Protein AF-A0A4Q0PND9-F1 (afdb_monomer_lite)

Organism: NCBI:txid988

Sequence (86 aa):
MKELQTRRFNEQ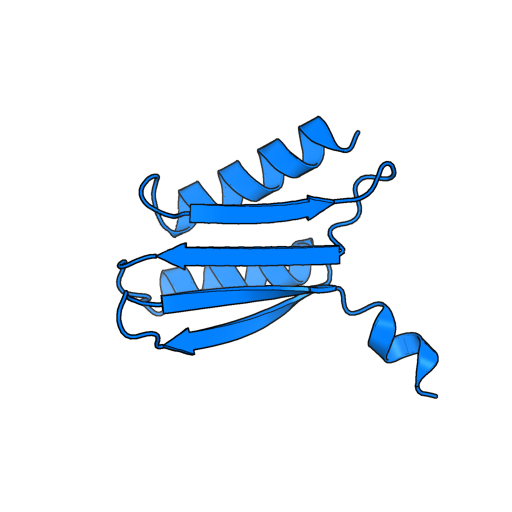IKEILGDECKIKPIIDETGILHSAKVNTEETLDGTKLNALMGTADAWNCELELDRSGAGIRIQFENNVNAVMAN

Structure (mmCIF, N/CA/C/O backbone):
data_AF-A0A4Q0PND9-F1
#
_entry.id   AF-A0A4Q0PND9-F1
#
loop_
_atom_site.group_PDB
_atom_site.id
_atom_site.type_symbol
_atom_site.label_atom_id
_atom_site.label_alt_id
_atom_site.label_comp_id
_atom_site.label_asym_id
_atom_site.label_entity_id
_atom_site.label_seq_id
_atom_site.pdbx_PDB_ins_code
_atom_site.Cartn_x
_atom_site.Cartn_y
_atom_site.Cartn_z
_atom_site.occupancy
_atom_site.B_iso_or_equiv
_atom_site.auth_seq_id
_atom_site.auth_comp_id
_atom_site.auth_asym_id
_atom_site.auth_atom_id
_atom_site.pdbx_PDB_model_num
ATOM 1 N N . MET A 1 1 ? 16.142 5.283 -8.028 1.00 86.38 1 MET A N 1
ATOM 2 C CA . MET A 1 1 ? 14.759 4.948 -8.445 1.00 86.38 1 MET A CA 1
ATOM 3 C C . MET A 1 1 ? 13.989 4.313 -7.293 1.00 86.38 1 MET A C 1
ATOM 5 O O . MET A 1 1 ? 12.967 4.866 -6.907 1.00 86.38 1 MET A O 1
ATOM 9 N N . LYS A 1 2 ? 14.534 3.259 -6.672 1.00 92.44 2 LYS A N 1
ATOM 10 C CA . LYS A 1 2 ? 14.032 2.634 -5.437 1.00 92.44 2 LYS A CA 1
ATOM 11 C C . LYS A 1 2 ? 13.595 3.601 -4.331 1.00 92.44 2 LYS A C 1
ATOM 13 O O . LYS A 1 2 ? 12.434 3.579 -3.957 1.00 92.44 2 LYS A O 1
ATOM 18 N N . GLU A 1 3 ? 14.471 4.490 -3.853 1.00 94.44 3 GLU A N 1
ATOM 19 C CA . GLU A 1 3 ? 14.138 5.419 -2.751 1.00 94.44 3 GLU A CA 1
ATOM 20 C C . GLU A 1 3 ? 12.926 6.312 -3.054 1.00 94.44 3 GLU A C 1
ATOM 22 O O . GLU A 1 3 ? 12.069 6.515 -2.196 1.00 94.44 3 GLU A O 1
ATOM 27 N N . LEU A 1 4 ? 12.825 6.803 -4.294 1.00 96.25 4 LEU A N 1
ATOM 28 C CA . LEU A 1 4 ? 11.691 7.609 -4.743 1.00 96.25 4 LEU A CA 1
ATOM 29 C C . LEU A 1 4 ? 10.392 6.795 -4.728 1.00 96.25 4 LEU A C 1
ATOM 31 O O . LEU A 1 4 ? 9.370 7.302 -4.275 1.00 96.25 4 LEU A O 1
ATOM 35 N N . GLN A 1 5 ? 10.430 5.548 -5.203 1.00 95.44 5 GLN A N 1
ATOM 36 C CA . GLN A 1 5 ? 9.259 4.670 -5.215 1.00 95.44 5 GLN A CA 1
ATOM 37 C C . GLN A 1 5 ? 8.855 4.236 -3.805 1.00 95.44 5 GLN A C 1
ATOM 39 O O . GLN A 1 5 ? 7.673 4.266 -3.479 1.00 95.44 5 GLN A O 1
ATOM 44 N N . THR A 1 6 ? 9.823 3.956 -2.930 1.00 95.94 6 THR A N 1
ATOM 45 C CA . THR A 1 6 ? 9.573 3.701 -1.505 1.00 95.94 6 THR A CA 1
ATOM 46 C C . THR A 1 6 ? 8.869 4.882 -0.856 1.00 95.94 6 THR A C 1
ATOM 48 O O . THR A 1 6 ? 7.898 4.694 -0.126 1.00 95.94 6 THR A O 1
ATOM 51 N N . ARG A 1 7 ? 9.328 6.109 -1.136 1.00 96.81 7 ARG A N 1
ATOM 52 C CA . ARG A 1 7 ? 8.694 7.313 -0.598 1.00 96.81 7 ARG A CA 1
ATOM 53 C C . ARG A 1 7 ? 7.263 7.468 -1.109 1.00 96.81 7 ARG A C 1
ATOM 55 O O . ARG A 1 7 ? 6.368 7.643 -0.295 1.00 96.81 7 ARG A O 1
ATOM 62 N N . ARG A 1 8 ? 7.051 7.328 -2.422 1.00 96.75 8 ARG A N 1
ATOM 63 C CA . ARG A 1 8 ? 5.725 7.423 -3.053 1.00 96.75 8 ARG A CA 1
ATOM 64 C C . ARG A 1 8 ? 4.738 6.403 -2.496 1.00 96.75 8 ARG A C 1
ATOM 66 O O . ARG A 1 8 ? 3.630 6.780 -2.140 1.00 96.75 8 ARG A O 1
ATOM 73 N N . PHE A 1 9 ? 5.148 5.140 -2.381 1.00 97.00 9 PHE A N 1
ATOM 74 C CA . PHE A 1 9 ? 4.306 4.096 -1.802 1.00 97.00 9 PHE A CA 1
ATOM 75 C C . PHE A 1 9 ? 3.928 4.433 -0.354 1.00 97.00 9 PHE A C 1
ATOM 77 O O . PHE A 1 9 ? 2.759 4.380 0.019 1.00 97.00 9 PHE A O 1
ATOM 84 N N . ASN A 1 10 ? 4.907 4.840 0.461 1.00 97.31 10 ASN A N 1
ATOM 85 C CA . ASN A 1 10 ? 4.653 5.196 1.854 1.00 97.31 10 ASN A CA 1
ATOM 86 C C . ASN A 1 10 ? 3.710 6.401 1.986 1.00 97.31 10 ASN A C 1
ATOM 88 O O . ASN A 1 10 ? 2.834 6.380 2.845 1.00 97.31 10 ASN A O 1
ATOM 92 N N . GLU A 1 11 ? 3.889 7.436 1.160 1.00 97.44 11 GLU A N 1
ATOM 93 C CA . GLU A 1 11 ? 3.021 8.621 1.120 1.00 97.44 11 GLU A CA 1
ATOM 94 C C . GLU A 1 11 ? 1.576 8.225 0.776 1.00 97.44 11 GLU A C 1
ATOM 96 O O . GLU A 1 11 ? 0.671 8.566 1.529 1.00 97.44 11 GLU A O 1
ATOM 101 N N . GLN A 1 12 ? 1.361 7.404 -0.257 1.00 97.12 12 GLN A N 1
ATOM 102 C CA . GLN A 1 12 ? 0.023 6.925 -0.637 1.00 97.12 12 GLN A CA 1
ATOM 103 C C . GLN A 1 12 ? -0.674 6.148 0.486 1.00 97.12 12 GLN A C 1
ATOM 105 O O . GLN A 1 12 ? -1.838 6.394 0.792 1.00 97.12 12 GLN A O 1
ATOM 110 N N . ILE A 1 13 ? 0.031 5.223 1.144 1.00 97.44 13 ILE A N 1
ATOM 111 C CA . ILE A 1 13 ? -0.554 4.456 2.253 1.00 97.44 13 ILE A CA 1
ATOM 112 C C . ILE A 1 13 ? -0.896 5.368 3.437 1.00 97.44 13 ILE A C 1
ATOM 114 O O . ILE A 1 13 ? -1.943 5.194 4.060 1.00 97.44 13 ILE A O 1
ATOM 118 N N . LYS A 1 14 ? -0.049 6.359 3.733 1.00 96.88 14 LYS A N 1
ATOM 119 C CA . LYS A 1 14 ? -0.295 7.341 4.798 1.00 96.88 14 LYS A CA 1
ATOM 120 C C . LYS A 1 14 ? -1.449 8.284 4.485 1.00 96.88 14 LYS A C 1
ATOM 122 O O . LYS A 1 14 ? -2.181 8.648 5.395 1.00 96.88 14 LYS A O 1
ATOM 127 N N . GLU A 1 15 ? -1.660 8.649 3.226 1.00 96.81 15 GLU A N 1
ATOM 128 C CA . GLU A 1 15 ? -2.837 9.426 2.819 1.00 96.81 15 GLU A CA 1
ATOM 129 C C . GLU A 1 15 ? -4.146 8.666 3.093 1.00 96.81 15 GLU A C 1
ATOM 131 O O . GLU A 1 15 ? -5.163 9.281 3.407 1.00 96.81 15 GLU A O 1
ATOM 136 N N . ILE A 1 16 ? -4.116 7.330 3.034 1.00 96.56 16 ILE A N 1
ATOM 137 C CA . ILE A 1 16 ? -5.288 6.476 3.275 1.00 96.56 16 ILE A CA 1
ATOM 138 C C . ILE A 1 16 ? -5.473 6.160 4.767 1.00 96.56 16 ILE A C 1
ATOM 140 O O . ILE A 1 16 ? -6.592 6.183 5.284 1.00 96.56 16 ILE A O 1
ATOM 144 N N . LEU A 1 17 ? -4.383 5.808 5.455 1.00 95.50 17 LEU A N 1
ATOM 145 C CA . LEU A 1 17 ? -4.402 5.244 6.811 1.00 95.50 17 LE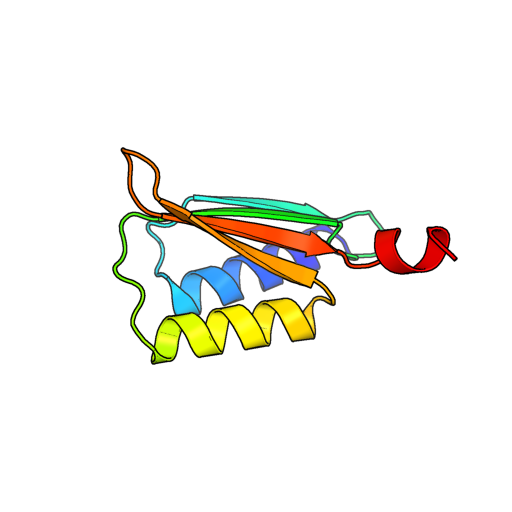U A CA 1
ATOM 146 C C . LEU A 1 17 ? -3.870 6.192 7.890 1.00 95.50 17 LEU A C 1
ATOM 148 O O . LEU A 1 17 ? -3.850 5.820 9.057 1.00 95.50 17 LEU A O 1
ATOM 152 N N . GLY A 1 18 ? -3.421 7.390 7.529 1.00 93.06 18 GLY A N 1
ATOM 153 C CA . GLY A 1 18 ? -2.760 8.313 8.444 1.00 93.06 18 GLY A CA 1
ATOM 154 C C . GLY A 1 18 ? -1.310 7.933 8.765 1.00 93.06 18 GLY A C 1
ATOM 155 O O . GLY A 1 18 ? -0.778 6.899 8.350 1.00 93.06 18 GLY A O 1
ATOM 156 N N . ASP A 1 19 ? -0.649 8.800 9.531 1.00 91.94 19 ASP A N 1
ATOM 157 C CA . ASP A 1 19 ? 0.780 8.685 9.841 1.00 91.94 19 ASP A CA 1
ATOM 158 C C . ASP A 1 19 ? 1.130 7.603 10.872 1.00 91.94 19 ASP A C 1
ATOM 160 O O . ASP A 1 19 ? 2.294 7.210 10.969 1.00 91.94 19 ASP A O 1
ATOM 164 N N . GLU A 1 20 ? 0.147 7.104 11.625 1.00 87.50 20 GLU A N 1
ATOM 165 C CA . GLU A 1 20 ? 0.360 6.152 12.726 1.00 87.50 20 GLU A CA 1
ATOM 166 C C . GLU A 1 20 ? 0.583 4.703 12.250 1.00 87.50 20 GLU A C 1
ATOM 168 O O . GLU A 1 20 ? 0.921 3.816 13.041 1.00 87.50 20 GLU A O 1
ATOM 173 N N . CYS A 1 21 ? 0.462 4.444 10.944 1.00 91.25 21 CYS A N 1
ATOM 174 C CA . CYS A 1 21 ? 0.684 3.121 10.376 1.00 91.25 21 CYS A CA 1
ATOM 175 C C . CYS A 1 21 ? 2.179 2.769 10.234 1.00 91.25 21 CYS A C 1
ATOM 177 O O . CYS A 1 21 ? 3.043 3.588 9.912 1.00 91.25 21 CYS A O 1
ATOM 179 N N . LYS A 1 22 ? 2.505 1.488 10.441 1.00 93.62 22 LYS A N 1
ATOM 180 C CA . LYS A 1 22 ? 3.867 0.954 10.285 1.00 93.62 22 LYS A CA 1
ATOM 181 C C . LYS A 1 22 ? 3.998 0.260 8.936 1.00 93.62 22 LYS A C 1
ATOM 183 O O . LYS A 1 22 ? 3.501 -0.855 8.784 1.00 93.62 22 LYS A O 1
ATOM 188 N N . ILE A 1 23 ? 4.704 0.894 8.001 1.00 96.06 23 ILE A N 1
ATOM 189 C CA . ILE A 1 23 ? 4.864 0.436 6.612 1.00 96.06 23 ILE A CA 1
ATOM 190 C C . ILE A 1 23 ? 6.259 -0.167 6.407 1.00 96.06 23 ILE A C 1
ATOM 192 O O . ILE A 1 23 ? 7.269 0.436 6.771 1.00 96.06 23 ILE A O 1
ATOM 196 N N . LYS A 1 24 ? 6.324 -1.364 5.818 1.00 95.75 24 LYS A N 1
ATOM 197 C CA . LYS A 1 24 ? 7.572 -2.053 5.452 1.00 95.75 24 LYS A CA 1
ATOM 198 C C . LYS A 1 24 ? 7.494 -2.559 4.005 1.00 95.75 24 LYS A C 1
ATOM 200 O O . LYS A 1 24 ? 7.073 -3.701 3.810 1.00 95.75 24 LYS A O 1
ATOM 205 N N . PRO A 1 25 ? 7.856 -1.738 3.003 1.00 96.00 25 PRO A N 1
ATOM 206 C CA . PRO A 1 25 ? 7.862 -2.146 1.604 1.00 96.00 25 PRO A CA 1
ATOM 207 C C . PRO A 1 25 ? 9.201 -2.788 1.207 1.00 96.00 25 PRO A C 1
ATOM 209 O O . PRO A 1 25 ? 10.266 -2.401 1.692 1.00 96.00 25 PRO A O 1
ATOM 212 N N . ILE A 1 26 ? 9.149 -3.745 0.286 1.00 96.19 26 ILE A N 1
ATOM 213 C CA . ILE A 1 26 ? 10.299 -4.363 -0.376 1.00 96.19 26 ILE A CA 1
ATOM 214 C C . ILE A 1 26 ? 10.229 -3.969 -1.850 1.00 96.19 26 ILE A C 1
ATOM 216 O O . ILE A 1 26 ? 9.466 -4.549 -2.620 1.00 96.19 26 ILE A O 1
ATOM 220 N N . ILE A 1 27 ? 11.015 -2.961 -2.223 1.00 94.56 27 ILE A N 1
ATOM 221 C CA . ILE A 1 27 ? 11.119 -2.445 -3.592 1.00 94.56 27 ILE A CA 1
ATOM 222 C C . ILE A 1 27 ? 12.532 -2.714 -4.106 1.00 94.56 27 ILE A C 1
ATOM 224 O O . ILE A 1 27 ? 13.512 -2.479 -3.389 1.00 94.56 27 ILE A O 1
ATOM 228 N N . ASP A 1 28 ? 12.641 -3.224 -5.330 1.00 93.12 28 ASP A N 1
ATOM 229 C CA . ASP A 1 28 ? 13.936 -3.480 -5.960 1.00 93.12 28 ASP A CA 1
ATOM 230 C C . ASP A 1 28 ? 14.557 -2.217 -6.586 1.00 93.12 28 ASP A C 1
ATOM 232 O O . ASP A 1 28 ? 14.006 -1.116 -6.545 1.00 93.12 28 ASP A O 1
ATOM 236 N N . GLU A 1 29 ? 15.751 -2.359 -7.160 1.00 94.12 29 GLU A N 1
ATOM 237 C CA . GLU A 1 29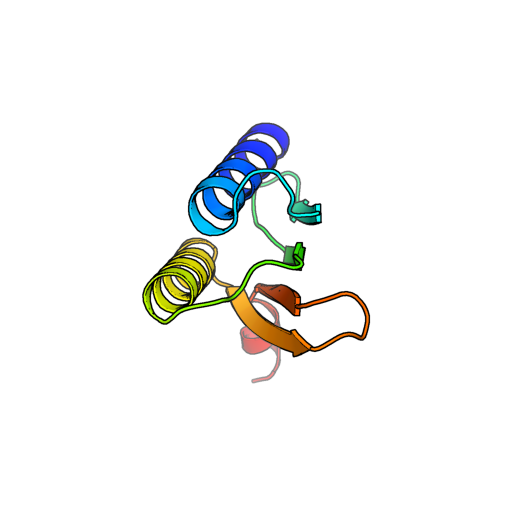 ? 16.480 -1.235 -7.759 1.00 94.12 29 GLU A CA 1
ATOM 238 C C . GLU A 1 29 ? 15.780 -0.642 -8.996 1.00 94.12 29 GLU A C 1
ATOM 240 O O . GLU A 1 29 ? 15.975 0.538 -9.306 1.00 94.12 29 GLU A O 1
ATOM 245 N N . THR A 1 30 ? 14.915 -1.420 -9.656 1.00 92.56 30 THR A N 1
ATOM 246 C CA . THR A 1 30 ? 14.107 -0.985 -10.806 1.00 92.56 30 THR A CA 1
ATOM 247 C C . THR A 1 30 ? 12.857 -0.209 -10.386 1.00 92.56 30 THR A C 1
ATOM 249 O O . THR A 1 30 ? 12.229 0.449 -11.213 1.00 92.56 30 THR A O 1
ATOM 252 N N . GLY A 1 31 ? 12.527 -0.210 -9.091 1.00 90.94 31 GLY A N 1
ATOM 253 C CA . GLY A 1 31 ? 11.363 0.482 -8.547 1.00 90.94 31 GLY A CA 1
ATOM 254 C C . GLY A 1 31 ? 10.094 -0.367 -8.508 1.00 90.94 31 GLY A C 1
ATOM 255 O O . GLY A 1 31 ? 9.035 0.181 -8.209 1.00 90.94 31 GLY A O 1
ATOM 256 N N . ILE A 1 32 ? 10.193 -1.672 -8.779 1.00 92.44 32 ILE A N 1
ATOM 257 C CA . ILE A 1 32 ? 9.073 -2.609 -8.668 1.00 92.44 32 ILE A CA 1
ATOM 258 C C . ILE A 1 32 ? 8.877 -2.981 -7.197 1.00 92.44 32 ILE A C 1
ATOM 260 O O . ILE A 1 32 ? 9.825 -3.365 -6.504 1.00 92.44 32 ILE A O 1
ATOM 264 N N . LEU A 1 33 ? 7.636 -2.869 -6.720 1.00 94.56 33 LEU A N 1
ATOM 265 C CA . LEU A 1 33 ? 7.228 -3.356 -5.405 1.00 94.56 33 LEU A CA 1
ATOM 266 C C . LEU A 1 33 ? 7.049 -4.870 -5.461 1.00 94.56 33 LEU A C 1
ATOM 268 O O . LEU A 1 33 ? 6.278 -5.349 -6.276 1.00 94.56 33 LEU A O 1
ATOM 272 N N . HIS A 1 34 ? 7.748 -5.619 -4.610 1.00 93.88 34 HIS A N 1
ATOM 273 C CA . HIS A 1 34 ? 7.604 -7.078 -4.491 1.00 93.88 34 HIS A CA 1
ATOM 274 C C . HIS A 1 34 ? 6.606 -7.454 -3.406 1.00 93.88 34 HIS A C 1
ATOM 276 O O . HIS A 1 34 ? 5.788 -8.350 -3.581 1.00 93.88 34 HIS A O 1
ATOM 282 N N . SER A 1 35 ? 6.678 -6.764 -2.270 1.00 96.38 35 SER A N 1
ATOM 283 C CA . SER A 1 35 ? 5.688 -6.884 -1.207 1.00 96.38 35 SER A CA 1
ATOM 284 C C . SER A 1 35 ? 5.708 -5.669 -0.292 1.00 96.38 35 SER A C 1
ATOM 286 O O . SER A 1 35 ? 6.720 -4.971 -0.192 1.00 96.38 35 SER A O 1
ATOM 288 N N . ALA A 1 36 ? 4.617 -5.426 0.425 1.00 97.00 36 ALA A N 1
ATOM 289 C CA . ALA A 1 36 ? 4.597 -4.491 1.539 1.00 97.00 36 ALA A CA 1
ATOM 290 C C . ALA A 1 36 ? 3.742 -5.016 2.683 1.00 97.00 36 ALA A C 1
ATOM 292 O O . ALA A 1 36 ? 2.674 -5.578 2.469 1.00 97.00 36 ALA A O 1
ATOM 293 N N . LYS A 1 37 ? 4.201 -4.783 3.915 1.00 96.06 37 LYS A N 1
ATOM 294 C CA . LYS A 1 37 ? 3.417 -5.046 5.126 1.00 96.06 37 LYS A CA 1
ATOM 295 C C . LYS A 1 37 ? 3.087 -3.734 5.810 1.00 96.06 37 LYS A C 1
ATOM 297 O O . LYS A 1 37 ? 3.997 -2.978 6.156 1.00 96.06 37 LYS A O 1
ATOM 302 N N . VAL A 1 38 ? 1.804 -3.503 6.040 1.00 96.12 38 VAL A N 1
ATOM 303 C CA . VAL A 1 38 ? 1.287 -2.360 6.788 1.00 96.12 38 VAL A CA 1
ATOM 304 C C . VAL A 1 38 ? 0.583 -2.888 8.027 1.00 96.12 38 VAL A C 1
ATOM 306 O O . VAL A 1 38 ? -0.251 -3.782 7.935 1.00 96.12 38 VAL A O 1
ATOM 309 N N . ASN A 1 39 ? 0.936 -2.363 9.196 1.00 94.88 39 ASN A N 1
ATOM 310 C CA . ASN A 1 39 ? 0.180 -2.618 10.421 1.00 94.88 39 ASN A CA 1
ATOM 311 C C . ASN A 1 39 ? -0.436 -1.301 10.878 1.00 94.88 39 ASN A C 1
ATOM 313 O O . ASN A 1 39 ? 0.269 -0.290 10.939 1.00 94.88 39 ASN A O 1
ATOM 317 N N . THR A 1 40 ? -1.727 -1.325 11.178 1.00 93.50 40 THR A N 1
ATOM 318 C CA . THR A 1 40 ? -2.477 -0.158 11.637 1.00 93.50 40 THR A CA 1
ATOM 319 C C . THR A 1 40 ? -3.517 -0.568 12.672 1.00 93.50 40 THR A C 1
ATOM 321 O O . THR A 1 40 ? -4.048 -1.674 12.617 1.00 93.50 40 THR A O 1
ATOM 324 N N . GLU A 1 41 ? -3.816 0.322 13.609 1.00 92.75 41 GLU A N 1
ATOM 325 C CA . GLU A 1 41 ? -4.941 0.175 14.544 1.00 92.75 41 GLU A CA 1
ATOM 326 C C . GLU A 1 41 ? -6.203 0.883 14.022 1.00 92.75 41 GLU A C 1
ATOM 328 O O . GLU A 1 41 ? -7.281 0.762 14.603 1.00 92.75 41 GLU A O 1
ATOM 333 N N . GLU A 1 42 ? -6.086 1.572 12.884 1.00 87.94 42 GLU A N 1
ATOM 334 C CA . GLU A 1 42 ? -7.175 2.302 12.252 1.00 87.94 42 GLU A CA 1
ATOM 335 C C . GLU A 1 42 ? -8.334 1.399 11.837 1.00 87.94 42 GLU A C 1
ATOM 337 O O . GLU A 1 42 ? -8.160 0.296 11.313 1.00 87.94 42 GLU A O 1
ATOM 342 N N . THR A 1 43 ? -9.548 1.931 11.965 1.00 89.38 43 THR A N 1
ATOM 343 C CA . THR A 1 43 ? -10.727 1.295 11.377 1.00 89.38 43 THR A CA 1
ATOM 344 C C . THR A 1 43 ? -10.714 1.479 9.860 1.00 89.38 43 THR A C 1
ATOM 346 O O . THR A 1 43 ? -10.551 2.597 9.360 1.00 89.38 43 THR A O 1
ATOM 349 N N . LEU A 1 44 ? -10.915 0.377 9.134 1.00 92.00 44 LEU A N 1
ATOM 350 C CA . LEU A 1 44 ? -11.078 0.370 7.683 1.00 92.00 44 LEU A CA 1
ATOM 351 C C . LEU A 1 44 ? -12.561 0.459 7.328 1.00 92.00 44 LEU A C 1
ATOM 353 O O . LEU A 1 44 ? -13.303 -0.515 7.460 1.00 92.00 44 LEU A O 1
ATOM 357 N N . ASP A 1 45 ? -12.985 1.640 6.889 1.00 93.81 45 ASP A N 1
ATOM 358 C CA . ASP A 1 45 ? -14.286 1.829 6.256 1.00 93.81 45 ASP A CA 1
ATOM 359 C C . ASP A 1 45 ? -14.227 1.493 4.754 1.00 93.81 45 ASP A C 1
ATOM 361 O O . ASP A 1 45 ? -13.166 1.199 4.194 1.00 93.81 45 ASP A O 1
ATOM 365 N N . GLY A 1 46 ? -15.381 1.532 4.083 1.00 95.69 46 GLY A N 1
ATOM 366 C CA . GLY A 1 46 ? -15.461 1.234 2.651 1.00 95.69 46 GLY A CA 1
ATOM 367 C C . GLY A 1 46 ? -14.609 2.165 1.780 1.00 95.69 46 GLY A C 1
ATOM 368 O O . GLY A 1 46 ? -14.076 1.727 0.764 1.00 95.69 46 GLY A O 1
ATOM 369 N N . THR A 1 47 ? -14.422 3.424 2.183 1.00 96.75 47 THR A N 1
ATOM 370 C CA . THR A 1 47 ? -13.606 4.395 1.441 1.00 96.75 47 THR A CA 1
ATOM 371 C C . THR A 1 47 ? -12.129 4.024 1.512 1.00 96.75 47 THR A C 1
ATOM 373 O O . THR A 1 47 ? -11.465 3.954 0.478 1.00 96.75 47 THR A O 1
ATOM 376 N N . LYS A 1 48 ? -11.624 3.720 2.714 1.00 95.88 48 LYS A N 1
ATOM 377 C CA . LYS A 1 48 ? -10.241 3.277 2.924 1.00 95.88 48 LYS A CA 1
ATOM 378 C C . LYS A 1 48 ? -9.972 1.948 2.222 1.00 95.88 48 LYS A C 1
ATOM 380 O O . LYS A 1 48 ? -8.941 1.813 1.572 1.00 95.88 48 LYS A O 1
ATOM 385 N N . LEU A 1 49 ? -10.902 0.992 2.294 1.00 96.12 49 LEU A N 1
ATOM 386 C CA . LEU A 1 49 ? -10.778 -0.289 1.587 1.00 96.12 49 LEU A CA 1
ATOM 387 C C . LEU A 1 49 ? -10.679 -0.093 0.070 1.00 96.12 49 LEU A C 1
ATOM 389 O O . LEU A 1 49 ? -9.752 -0.613 -0.546 1.00 96.12 49 LEU A O 1
ATOM 393 N N . ASN A 1 50 ? -11.562 0.717 -0.518 1.00 97.44 50 ASN A N 1
ATOM 394 C CA . ASN A 1 50 ? -11.516 1.020 -1.950 1.00 97.44 50 ASN A CA 1
ATOM 395 C C . ASN A 1 50 ? -10.198 1.704 -2.355 1.00 97.44 50 ASN A C 1
ATOM 397 O O . ASN A 1 50 ? -9.629 1.382 -3.396 1.00 97.44 50 ASN A O 1
ATOM 401 N N . ALA A 1 51 ? -9.682 2.619 -1.531 1.00 97.44 51 ALA A N 1
ATOM 402 C CA . ALA A 1 51 ? -8.410 3.290 -1.793 1.00 97.44 51 ALA A CA 1
ATOM 403 C C . ALA A 1 51 ? -7.200 2.337 -1.697 1.00 97.44 51 ALA A C 1
ATOM 405 O O . ALA A 1 51 ? -6.274 2.423 -2.509 1.00 97.44 51 ALA A O 1
ATOM 406 N N . LEU A 1 52 ? -7.211 1.401 -0.740 1.00 97.19 52 LEU A N 1
ATOM 407 C CA . LEU A 1 52 ? -6.186 0.358 -0.627 1.00 97.19 52 LEU A CA 1
ATOM 408 C C . LEU A 1 52 ? -6.202 -0.573 -1.842 1.00 97.19 52 LEU A C 1
ATOM 410 O O . LEU A 1 52 ? -5.137 -0.870 -2.378 1.00 97.19 52 LEU A O 1
ATOM 414 N N . MET A 1 53 ? -7.386 -0.982 -2.308 1.00 96.62 53 MET A N 1
ATOM 415 C CA . MET A 1 53 ? -7.529 -1.780 -3.532 1.00 96.62 53 MET A CA 1
ATOM 416 C C . MET A 1 53 ? -6.986 -1.031 -4.754 1.00 96.62 53 MET A C 1
ATOM 418 O O . MET A 1 53 ? -6.174 -1.580 -5.489 1.00 96.62 53 MET A O 1
ATOM 422 N N . GLY A 1 54 ? -7.324 0.253 -4.910 1.00 97.12 54 GLY A N 1
ATOM 423 C CA . GLY A 1 54 ? -6.781 1.078 -5.995 1.00 97.12 54 GLY A CA 1
ATOM 424 C C . GLY A 1 54 ? -5.257 1.237 -5.935 1.00 97.12 54 GLY A C 1
ATOM 425 O O . GLY A 1 54 ? -4.592 1.288 -6.968 1.00 97.12 54 GLY A O 1
ATOM 426 N N . THR A 1 55 ? -4.682 1.269 -4.729 1.00 96.81 55 THR A N 1
ATOM 427 C CA . THR A 1 55 ? -3.224 1.260 -4.545 1.00 96.81 55 THR A CA 1
ATOM 428 C C . THR A 1 55 ? -2.634 -0.092 -4.942 1.00 96.81 55 THR A C 1
ATOM 430 O O . THR A 1 55 ? -1.622 -0.126 -5.634 1.00 96.81 55 THR A O 1
ATOM 433 N N . ALA A 1 56 ? -3.261 -1.206 -4.559 1.00 95.88 56 ALA A N 1
ATOM 434 C CA . ALA A 1 56 ? -2.811 -2.540 -4.948 1.00 95.88 56 ALA A CA 1
ATOM 435 C C . ALA A 1 56 ? -2.785 -2.697 -6.479 1.00 95.88 56 ALA A C 1
ATOM 437 O O . ALA A 1 56 ? -1.751 -3.079 -7.028 1.00 95.88 56 ALA A O 1
ATOM 438 N N . ASP A 1 57 ? -3.843 -2.262 -7.168 1.00 94.75 57 ASP A N 1
ATOM 439 C CA . ASP A 1 57 ? -3.919 -2.257 -8.634 1.00 94.75 57 ASP A CA 1
ATOM 440 C C . ASP A 1 57 ? -2.813 -1.396 -9.267 1.00 94.75 57 ASP A C 1
ATOM 442 O O . ASP A 1 57 ? -2.123 -1.834 -10.190 1.00 94.75 57 ASP A O 1
ATOM 446 N N . ALA A 1 58 ? -2.588 -0.183 -8.747 1.00 94.62 58 ALA A N 1
ATOM 447 C CA . ALA A 1 58 ? -1.565 0.733 -9.261 1.00 94.62 58 ALA A CA 1
ATOM 448 C C . ALA A 1 58 ? -0.136 0.173 -9.144 1.00 94.62 58 ALA A C 1
ATOM 450 O O . ALA A 1 58 ? 0.730 0.505 -9.957 1.00 94.62 58 ALA A O 1
ATOM 451 N N . TRP A 1 59 ? 0.104 -0.677 -8.145 1.00 94.38 59 TRP A N 1
ATOM 452 C CA . TRP A 1 59 ? 1.387 -1.333 -7.900 1.00 94.38 59 TRP A CA 1
ATOM 453 C C . TRP A 1 59 ? 1.431 -2.789 -8.388 1.00 94.38 59 TRP A C 1
ATOM 455 O O . TRP A 1 59 ? 2.411 -3.482 -8.113 1.00 94.38 59 TRP A O 1
ATOM 465 N N . ASN A 1 60 ? 0.413 -3.248 -9.128 1.00 93.50 60 ASN A N 1
ATOM 466 C CA . ASN A 1 60 ? 0.290 -4.621 -9.630 1.00 93.50 60 ASN A CA 1
ATOM 467 C C . ASN A 1 60 ? 0.443 -5.685 -8.522 1.00 93.50 60 ASN A C 1
ATOM 469 O O . ASN A 1 60 ? 1.166 -6.675 -8.664 1.00 93.50 60 ASN A O 1
ATOM 473 N N . CYS A 1 61 ? -0.207 -5.446 -7.388 1.00 93.94 61 CYS A N 1
ATOM 474 C CA . CYS A 1 61 ? -0.173 -6.309 -6.218 1.00 93.94 61 CYS A CA 1
ATOM 475 C C . CYS A 1 61 ? -1.557 -6.882 -5.908 1.00 93.94 61 CYS A C 1
ATOM 477 O O . CYS A 1 61 ? -2.577 -6.239 -6.133 1.00 93.94 61 CYS A O 1
ATOM 479 N N . GLU A 1 62 ? -1.580 -8.067 -5.316 1.00 94.94 62 GLU A N 1
ATOM 480 C CA . GLU A 1 62 ? -2.732 -8.584 -4.591 1.00 94.94 62 GLU A CA 1
ATOM 481 C C . GLU A 1 62 ? -2.777 -7.972 -3.190 1.00 94.94 62 GLU A C 1
ATOM 483 O O . GLU A 1 62 ? -1.737 -7.655 -2.603 1.00 94.94 62 GLU A O 1
ATOM 488 N N . LEU A 1 63 ? -3.990 -7.786 -2.668 1.00 95.56 63 LEU A N 1
ATOM 489 C CA . LEU A 1 63 ? -4.241 -7.198 -1.358 1.00 95.56 63 LEU A CA 1
ATOM 490 C C . LEU A 1 63 ? -4.836 -8.247 -0.419 1.00 95.56 63 LEU A C 1
ATOM 492 O O . LEU A 1 63 ? -5.958 -8.707 -0.626 1.00 95.56 63 LEU A O 1
ATOM 496 N N . GLU A 1 64 ? -4.121 -8.560 0.654 1.00 95.56 64 GLU A N 1
ATOM 497 C CA . GLU A 1 64 ? -4.594 -9.425 1.733 1.00 95.56 64 GLU A CA 1
ATOM 498 C C . GLU A 1 64 ? -4.777 -8.613 3.021 1.00 95.56 64 GLU A C 1
ATOM 500 O O . GLU A 1 64 ? -3.966 -7.744 3.358 1.00 95.56 64 GLU A O 1
ATOM 505 N N . LEU A 1 65 ? -5.859 -8.891 3.753 1.00 94.25 65 LEU A N 1
ATOM 506 C CA . LEU A 1 65 ? -6.147 -8.271 5.041 1.00 94.25 65 LEU A CA 1
ATOM 507 C C . LEU A 1 65 ? -6.366 -9.345 6.100 1.00 94.25 65 LEU A C 1
ATOM 509 O O . LEU A 1 65 ? -7.228 -10.207 5.949 1.00 94.25 65 LEU A O 1
ATOM 513 N N . ASP A 1 66 ? -5.644 -9.220 7.208 1.00 92.81 66 ASP A N 1
ATOM 514 C CA . ASP A 1 66 ? -5.768 -10.100 8.364 1.00 92.81 66 ASP A CA 1
ATOM 515 C C . ASP A 1 66 ? -5.919 -9.282 9.654 1.00 92.81 66 ASP A C 1
ATOM 517 O O . ASP A 1 66 ? -5.348 -8.196 9.815 1.00 92.81 66 ASP A O 1
ATOM 521 N N . ARG A 1 67 ? -6.701 -9.801 10.602 1.00 87.44 67 ARG A N 1
ATOM 522 C CA . ARG A 1 67 ? -6.829 -9.214 11.936 1.00 87.44 67 ARG A CA 1
ATOM 523 C C . ARG A 1 67 ? -5.819 -9.859 12.869 1.00 87.44 67 ARG A C 1
ATOM 525 O O . ARG A 1 67 ? -5.851 -11.053 13.131 1.00 87.44 67 ARG A O 1
ATOM 532 N N . SER A 1 68 ? -4.976 -9.027 13.460 1.00 77.50 68 SER A N 1
ATOM 533 C CA . SER A 1 68 ? -4.060 -9.425 14.523 1.00 77.50 68 SER A CA 1
ATOM 534 C C . SER A 1 68 ? -4.530 -8.873 15.871 1.00 77.50 68 SER A C 1
ATOM 536 O O . SER A 1 68 ? -5.321 -7.933 15.934 1.00 77.50 68 SER A O 1
ATOM 538 N N . GLY A 1 69 ? -4.006 -9.405 16.977 1.00 77.94 69 GLY A N 1
ATOM 539 C CA . GLY A 1 69 ? -4.300 -8.866 18.314 1.00 77.94 69 GLY A CA 1
ATOM 540 C C . GLY A 1 69 ? -3.881 -7.399 18.520 1.00 77.94 69 GLY A C 1
ATOM 541 O O . GLY A 1 69 ? -4.310 -6.790 19.490 1.00 77.94 69 GLY A O 1
ATOM 542 N N . ALA A 1 70 ? -3.072 -6.833 17.615 1.00 77.56 70 ALA A N 1
ATOM 543 C CA . ALA A 1 70 ? -2.581 -5.454 17.650 1.00 77.56 70 ALA A CA 1
ATOM 544 C C . ALA A 1 70 ? -3.214 -4.556 16.563 1.00 77.56 70 ALA A C 1
ATOM 546 O O . ALA A 1 70 ? -2.623 -3.552 16.186 1.00 77.56 70 ALA A O 1
ATOM 547 N N . GLY A 1 71 ? -4.366 -4.947 16.005 1.00 90.25 71 GLY A N 1
ATOM 548 C CA . GLY A 1 71 ? -5.045 -4.214 14.932 1.00 90.25 71 GLY A CA 1
ATOM 549 C C . GLY A 1 71 ? -5.055 -4.981 13.611 1.00 90.25 71 GLY A C 1
ATOM 550 O O . GLY A 1 71 ? -5.100 -6.212 13.583 1.00 90.25 71 GLY A O 1
ATOM 551 N N .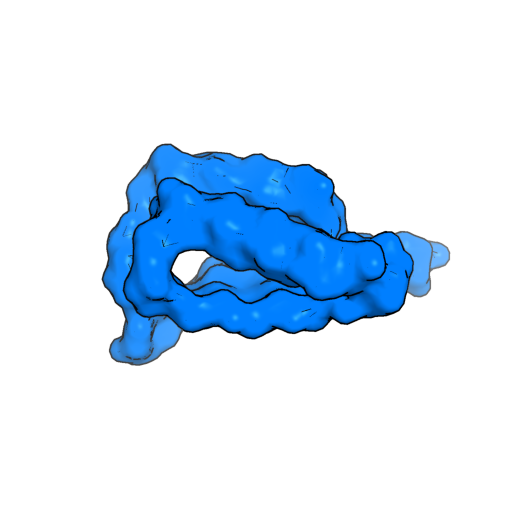 ILE A 1 72 ? -5.020 -4.265 12.496 1.00 93.25 72 ILE A N 1
ATOM 552 C CA . ILE A 1 72 ? -5.144 -4.825 11.152 1.00 93.25 72 ILE A CA 1
ATOM 553 C C . ILE A 1 72 ? -3.764 -4.914 10.503 1.00 93.25 72 ILE A C 1
ATOM 555 O O . ILE A 1 72 ? -2.991 -3.952 10.488 1.00 93.25 72 ILE A O 1
ATOM 559 N N . ARG A 1 73 ? -3.468 -6.084 9.939 1.00 95.25 73 ARG A N 1
ATOM 560 C CA . ARG A 1 73 ? -2.349 -6.293 9.030 1.00 95.25 73 ARG A CA 1
ATOM 561 C C . ARG A 1 73 ? -2.876 -6.253 7.603 1.00 95.25 73 ARG A C 1
ATOM 563 O O . ARG A 1 73 ? -3.786 -6.996 7.258 1.00 95.25 73 ARG A O 1
ATOM 570 N N . ILE A 1 74 ? -2.270 -5.405 6.787 1.00 95.75 74 ILE A N 1
ATOM 571 C CA . ILE A 1 74 ? -2.539 -5.296 5.357 1.00 95.75 74 ILE A CA 1
ATOM 572 C C . ILE A 1 74 ? -1.261 -5.706 4.634 1.00 95.75 74 ILE A C 1
ATOM 574 O O . ILE A 1 74 ? -0.173 -5.214 4.961 1.00 95.75 74 ILE A O 1
ATOM 578 N N . GLN A 1 75 ? -1.382 -6.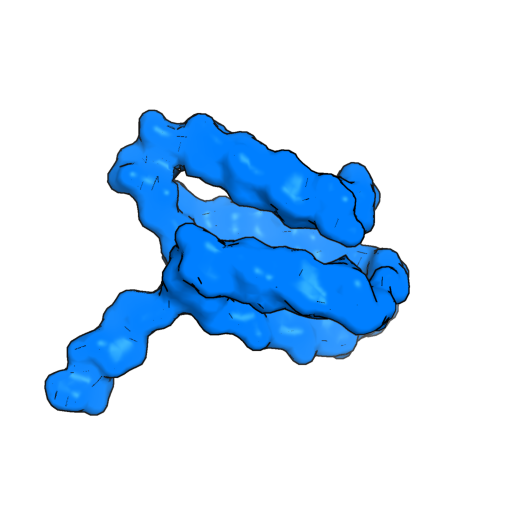618 3.681 1.00 96.44 75 GLN A N 1
ATOM 579 C CA . GLN A 1 75 ? -0.264 -7.150 2.922 1.00 96.44 75 GLN A CA 1
ATOM 580 C C . GLN A 1 75 ? -0.512 -6.937 1.432 1.00 96.44 75 GLN A C 1
ATOM 582 O O . GLN A 1 75 ? -1.581 -7.249 0.920 1.00 96.44 75 GLN A O 1
ATOM 587 N N . PHE A 1 76 ? 0.482 -6.359 0.766 1.00 96.56 76 PHE A N 1
ATOM 588 C CA . PHE A 1 76 ? 0.539 -6.229 -0.684 1.00 96.56 76 PHE A CA 1
ATOM 589 C C . PHE A 1 76 ? 1.554 -7.246 -1.188 1.00 96.56 76 PHE A C 1
ATOM 591 O O . PHE A 1 76 ? 2.681 -7.249 -0.684 1.00 96.56 76 PHE A O 1
ATOM 598 N N . GLU A 1 77 ? 1.193 -8.076 -2.161 1.00 95.12 77 GLU A N 1
ATOM 599 C CA . GLU A 1 77 ? 2.110 -9.037 -2.784 1.00 95.12 77 GLU A CA 1
ATOM 600 C C . GLU A 1 77 ? 2.067 -8.910 -4.298 1.00 95.12 77 GLU A C 1
ATOM 602 O O . GLU A 1 77 ? 0.999 -8.929 -4.898 1.00 95.12 77 GLU A O 1
ATOM 607 N N . ASN A 1 78 ? 3.224 -8.750 -4.936 1.00 90.50 78 ASN A N 1
ATOM 608 C CA . ASN A 1 78 ? 3.262 -8.567 -6.379 1.00 90.50 78 ASN A CA 1
ATOM 609 C C . ASN A 1 78 ? 2.830 -9.841 -7.104 1.00 90.50 78 ASN A C 1
ATOM 611 O O . ASN A 1 78 ? 3.312 -10.939 -6.820 1.00 90.50 78 ASN A O 1
ATOM 615 N N . ASN A 1 79 ? 1.985 -9.664 -8.112 1.00 73.94 79 ASN A N 1
ATOM 616 C CA . ASN A 1 79 ? 1.376 -10.752 -8.857 1.00 73.94 79 ASN A CA 1
ATOM 617 C C . ASN A 1 79 ? 2.333 -11.463 -9.849 1.00 73.94 79 ASN A C 1
ATOM 619 O O . ASN A 1 79 ? 1.911 -12.308 -10.636 1.00 73.94 79 ASN A O 1
ATOM 623 N N . VAL A 1 80 ? 3.643 -11.163 -9.842 1.00 62.00 80 VAL A N 1
ATOM 624 C CA . VAL A 1 80 ? 4.614 -11.782 -10.780 1.00 62.00 80 VAL A CA 1
ATOM 625 C C . VAL A 1 80 ? 4.692 -13.308 -10.625 1.00 62.00 80 VAL A C 1
ATOM 627 O O . VAL A 1 80 ? 4.966 -14.009 -11.598 1.00 62.00 80 VAL A O 1
ATOM 630 N N . ASN A 1 81 ? 4.390 -13.852 -9.442 1.00 49.62 81 ASN A N 1
ATOM 631 C CA . ASN A 1 81 ? 4.388 -15.303 -9.233 1.00 49.62 81 ASN A CA 1
ATOM 632 C C . ASN A 1 81 ? 3.183 -16.028 -9.863 1.00 49.62 81 ASN A C 1
ATOM 634 O O . ASN A 1 81 ? 3.278 -17.235 -10.079 1.00 49.62 81 ASN A O 1
ATOM 638 N N . ALA A 1 82 ? 2.096 -15.340 -10.236 1.00 48.44 82 ALA A N 1
ATOM 639 C CA . ALA A 1 82 ? 0.976 -15.984 -10.932 1.00 48.44 82 ALA A CA 1
ATOM 640 C C . ALA A 1 82 ? 1.306 -16.341 -12.395 1.00 48.44 82 ALA A C 1
ATOM 642 O O . ALA A 1 82 ? 0.666 -17.211 -12.984 1.00 48.44 82 ALA A O 1
ATOM 643 N N . VAL A 1 83 ? 2.335 -15.719 -12.986 1.00 45.16 83 VAL A N 1
ATOM 644 C CA . VAL A 1 83 ? 2.711 -15.928 -14.397 1.00 45.16 83 VAL A CA 1
ATOM 645 C C . VAL A 1 83 ? 3.645 -17.136 -14.590 1.00 45.16 83 VAL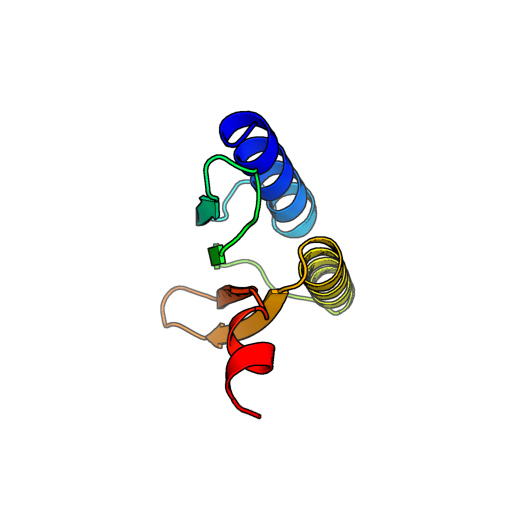 A C 1
ATOM 647 O O . VAL A 1 83 ? 3.768 -17.631 -15.704 1.00 45.16 83 VAL A O 1
ATOM 650 N N . MET A 1 84 ? 4.271 -17.663 -13.528 1.00 45.53 84 MET A N 1
ATOM 651 C CA . MET A 1 84 ? 5.166 -18.838 -13.609 1.00 45.53 84 MET A CA 1
ATOM 652 C C . MET A 1 84 ? 4.507 -20.169 -13.208 1.00 45.53 84 MET A C 1
ATOM 654 O O . MET A 1 84 ? 5.184 -21.195 -13.165 1.00 45.53 84 MET A O 1
ATOM 658 N N . ALA A 1 85 ? 3.203 -20.168 -12.916 1.00 43.16 85 ALA A N 1
ATOM 659 C CA . ALA A 1 85 ? 2.456 -21.362 -12.513 1.00 43.16 85 ALA A CA 1
ATOM 660 C C . ALA A 1 85 ? 1.655 -22.032 -13.654 1.00 43.16 85 ALA A C 1
ATOM 662 O O . ALA A 1 85 ? 0.912 -22.972 -13.376 1.00 43.16 85 ALA A O 1
ATOM 663 N N . ASN A 1 86 ? 1.809 -21.580 -14.908 1.00 38.06 86 ASN A N 1
ATOM 664 C CA . ASN A 1 86 ? 1.163 -22.162 -16.097 1.00 38.06 86 ASN A CA 1
ATOM 665 C C . ASN A 1 86 ? 2.177 -22.685 -17.115 1.00 38.06 86 ASN A C 1
ATOM 667 O O . ASN A 1 86 ? 3.129 -21.937 -17.431 1.00 38.06 86 ASN A O 1
#

pLDDT: mean 89.89, std 13.55, range [38.06, 97.44]

Foldseek 3Di:
DQVVLVVVLLVLLCVLQNDQKDKDWDADPVSQTAKMKIFHQDDDDPVSVVSVVVSLVVRQWDWDWDADPRHIIIMTHHCPVVVPPD

Radius of gyration: 12.84 Å; chains: 1; bounding box: 32×32×34 Å

Secondary structure (DSSP, 8-state):
-HHHHHHHHHHHHHHHH-TT-EEEEEE-TT--EEEEEEEE-S---HHHHHHHHHHHHHTTEEEEEEEETTEEEEEEEEGGGGGG--